Protein AF-A0A2W4KWN3-F1 (afdb_monomer_lite)

Foldseek 3Di:
DDFDDDDDDDDDPPPDPDDPPPPVVVVVVVCVVCVRLDDDPPDDPVSNVVSVVVVVVVVVVVVVVCCVPPPVVVVRVVPD

Secondary structure (DSSP, 8-state):
-----S------SS---S----HHHHHTTHHHHTTTT---TT--HHHHHHHHHHHHHHHHHHHHHHHIIIIIHHHHHTT-

Radius of gyration: 18.23 Å; chains: 1; bounding box: 29×24×57 Å

pLDDT: mean 77.5, std 21.16, range [35.44, 98.25]

Structure (mmCIF, N/CA/C/O backbone):
data_AF-A0A2W4KWN3-F1
#
_entry.id   AF-A0A2W4KWN3-F1
#
loop_
_atom_site.group_PDB
_atom_site.id
_atom_site.type_symbol
_atom_site.label_atom_id
_atom_site.label_alt_id
_atom_site.label_comp_id
_atom_site.label_asym_id
_atom_site.label_entity_id
_atom_site.label_seq_id
_atom_site.pdbx_PDB_ins_code
_atom_site.Cartn_x
_atom_site.Cartn_y
_atom_site.Cartn_z
_atom_site.occupancy
_atom_site.B_iso_or_equiv
_atom_site.auth_seq_id
_atom_site.auth_comp_id
_atom_site.auth_asym_id
_atom_site.auth_atom_id
_atom_site.pdbx_PDB_model_num
ATOM 1 N N . MET A 1 1 ? -4.598 0.422 14.782 1.00 46.06 1 MET A N 1
ATOM 2 C CA . MET A 1 1 ? -4.058 -0.570 15.741 1.00 46.06 1 MET A CA 1
ATOM 3 C C . MET A 1 1 ? -3.736 0.106 17.075 1.00 46.06 1 MET A C 1
ATOM 5 O O . MET A 1 1 ? -2.714 0.766 17.127 1.00 46.06 1 MET A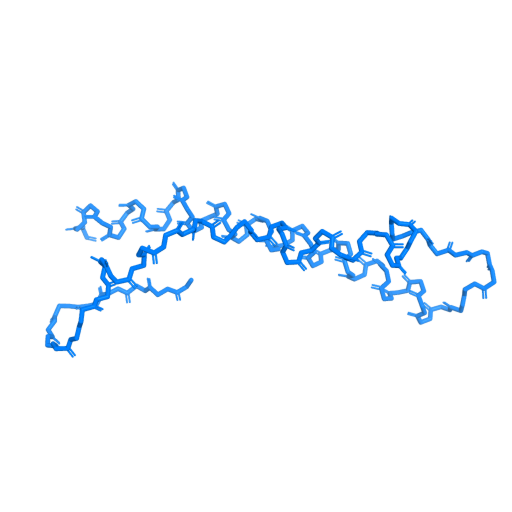 O 1
ATOM 9 N N . VAL A 1 2 ? -4.595 -0.018 18.104 1.00 41.09 2 VAL A N 1
ATOM 10 C CA . VAL A 1 2 ? -4.325 0.017 19.573 1.00 41.09 2 VAL A CA 1
ATOM 11 C C . VAL A 1 2 ? -5.604 -0.499 20.266 1.00 41.09 2 VAL A C 1
ATOM 13 O O . VAL A 1 2 ? -6.683 0.028 20.008 1.00 41.09 2 VAL A O 1
ATOM 16 N N . LEU A 1 3 ? -5.493 -1.512 21.136 1.00 35.75 3 LEU A N 1
ATOM 17 C CA . LEU A 1 3 ? -6.544 -1.962 22.068 1.00 35.75 3 LEU A CA 1
ATOM 18 C C . LEU A 1 3 ? -6.049 -1.797 23.517 1.00 35.75 3 LEU A C 1
ATOM 20 O O . LEU A 1 3 ? -4.861 -1.957 23.791 1.00 35.75 3 LEU A O 1
ATOM 24 N N . ARG A 1 4 ? -6.970 -1.447 24.423 1.00 40.59 4 ARG A N 1
ATOM 25 C CA . ARG A 1 4 ? -6.750 -0.916 25.782 1.00 40.59 4 ARG A CA 1
ATOM 26 C C . ARG A 1 4 ? -7.013 -1.987 26.858 1.00 40.59 4 ARG A C 1
ATOM 28 O O . ARG A 1 4 ? -8.061 -2.618 26.830 1.00 40.59 4 ARG A O 1
ATOM 35 N N . GLY A 1 5 ? -6.099 -2.148 27.821 1.00 35.44 5 GLY A N 1
ATOM 36 C CA . GLY A 1 5 ? -6.307 -2.887 29.082 1.00 35.44 5 GLY A CA 1
ATOM 37 C C . GLY A 1 5 ? -6.532 -1.935 30.277 1.00 35.44 5 GLY A C 1
ATOM 38 O O . GLY A 1 5 ? -6.221 -0.745 30.162 1.00 35.44 5 GLY A O 1
ATOM 39 N N . PRO A 1 6 ? -7.091 -2.397 31.415 1.00 44.81 6 PRO A N 1
ATOM 40 C CA . PRO A 1 6 ? -7.502 -1.517 32.504 1.00 44.81 6 PRO A CA 1
ATOM 41 C C . PRO A 1 6 ? -6.367 -1.296 33.518 1.00 44.81 6 PRO A C 1
ATOM 43 O O . PRO A 1 6 ? -6.100 -2.151 34.357 1.00 44.81 6 PRO A O 1
ATOM 46 N N . GLY A 1 7 ? -5.728 -0.124 33.475 1.00 42.97 7 GLY A N 1
ATOM 47 C CA . GLY A 1 7 ? -4.896 0.372 34.578 1.00 42.97 7 GLY A CA 1
ATOM 48 C C . GLY A 1 7 ? -3.758 1.307 34.162 1.00 42.97 7 GLY A C 1
ATOM 49 O O . GLY A 1 7 ? -2.729 0.837 33.699 1.00 42.97 7 GLY A O 1
ATOM 50 N N . GLY A 1 8 ? -3.922 2.611 34.426 1.00 43.50 8 GLY A N 1
ATOM 51 C CA . GLY A 1 8 ? -2.811 3.547 34.663 1.00 43.50 8 GLY A CA 1
ATOM 52 C C . GLY A 1 8 ? -2.269 4.372 33.482 1.00 43.50 8 GLY A C 1
ATOM 53 O O . GLY A 1 8 ? -1.498 3.868 3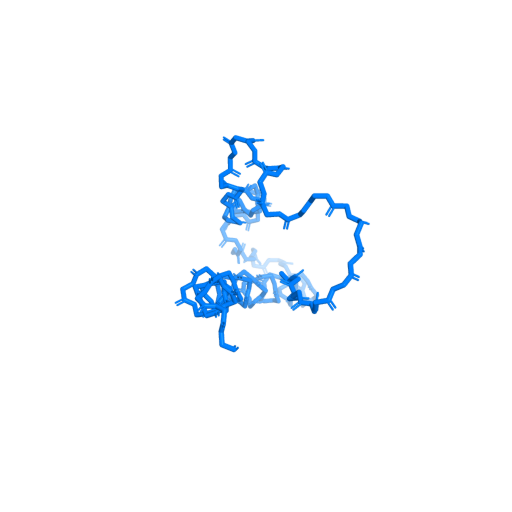2.682 1.00 43.50 8 GLY A O 1
ATOM 54 N N . LEU A 1 9 ? -2.604 5.672 33.507 1.00 51.78 9 LEU A N 1
ATOM 55 C CA . LEU A 1 9 ? -1.800 6.852 33.109 1.00 51.78 9 LEU A CA 1
ATOM 56 C C . LEU A 1 9 ? -1.324 7.018 31.647 1.00 51.78 9 LEU A C 1
ATOM 58 O O . LEU A 1 9 ? -0.195 6.692 31.310 1.00 51.78 9 LEU A O 1
ATOM 62 N N . ASP A 1 10 ? -2.201 7.607 30.828 1.00 45.91 10 ASP A N 1
ATOM 63 C CA . ASP A 1 10 ? -2.019 8.735 29.876 1.00 45.91 10 ASP A CA 1
ATOM 64 C C . ASP A 1 10 ? -3.305 8.825 29.030 1.00 45.91 10 ASP A C 1
ATOM 66 O O . ASP A 1 10 ? -4.009 7.818 28.961 1.00 45.91 10 ASP A O 1
ATOM 70 N N . PRO A 1 11 ? -3.717 9.968 28.441 1.00 50.97 11 PRO A N 1
ATOM 71 C CA . PRO A 1 11 ? -5.022 10.057 27.781 1.00 50.97 11 PRO A CA 1
ATOM 72 C C . PRO A 1 11 ? -4.954 9.438 26.374 1.00 50.97 11 PRO A C 1
ATOM 74 O O . PRO A 1 11 ? -4.201 9.957 25.554 1.00 50.97 11 PRO A O 1
ATOM 77 N N . PRO A 1 12 ? -5.732 8.393 26.001 1.00 46.56 12 PRO A N 1
ATOM 78 C CA . PRO A 1 12 ? -5.650 7.902 24.630 1.00 46.56 12 PRO A CA 1
ATOM 79 C C . PRO A 1 12 ? -7.006 7.418 24.106 1.00 46.56 12 PRO A C 1
ATOM 81 O O . PRO A 1 12 ? -7.088 6.374 23.483 1.00 46.56 12 PRO A O 1
ATOM 84 N N . ILE A 1 13 ? -8.087 8.142 24.400 1.00 46.00 13 ILE A N 1
ATOM 85 C CA . ILE A 1 13 ? -9.333 8.129 23.616 1.00 46.00 13 ILE A CA 1
ATOM 86 C C . ILE A 1 13 ? -9.923 9.535 23.771 1.00 46.00 13 ILE A C 1
ATOM 88 O O . ILE A 1 13 ? -10.786 9.766 24.609 1.00 46.00 13 ILE A O 1
ATOM 92 N N . GLY A 1 14 ? -9.351 10.520 23.083 1.00 43.22 14 GLY A N 1
ATOM 93 C CA . GLY A 1 14 ? -9.813 11.911 23.197 1.00 43.22 14 GLY A CA 1
ATOM 94 C C . GLY A 1 14 ? -8.800 12.966 22.760 1.00 43.22 14 GLY A C 1
ATOM 95 O O . GLY A 1 14 ? -9.193 14.065 22.407 1.00 43.22 14 GLY A O 1
ATOM 96 N N . GLY A 1 15 ? -7.511 12.627 22.687 1.00 43.81 15 GLY A N 1
ATOM 97 C CA . GLY A 1 15 ? -6.466 13.505 22.144 1.00 43.81 15 GLY A CA 1
ATOM 98 C C . GLY A 1 15 ? -6.270 13.370 20.631 1.00 43.81 15 GLY A C 1
ATOM 99 O O . GLY A 1 15 ? -5.138 13.214 20.184 1.00 43.81 15 GLY A O 1
ATOM 100 N N . ARG A 1 16 ? -7.347 13.352 19.837 1.00 49.06 16 ARG A N 1
ATOM 101 C CA . ARG A 1 16 ? -7.246 13.413 18.367 1.00 49.06 16 ARG A CA 1
ATOM 102 C C . ARG A 1 16 ? -8.345 14.290 17.771 1.00 49.06 16 ARG A C 1
ATOM 104 O O . ARG A 1 16 ? -9.099 13.870 16.904 1.00 49.06 16 ARG A O 1
ATOM 111 N N . GLU A 1 17 ? -8.430 15.518 18.258 1.00 44.66 17 GLU A N 1
ATOM 112 C CA . GLU A 1 17 ? -8.914 16.638 17.446 1.00 44.66 17 GLU A CA 1
ATOM 113 C C . GLU A 1 17 ? -7.883 16.774 16.290 1.00 44.66 17 GLU A C 1
ATOM 115 O O . GLU A 1 17 ? -6.687 16.769 16.559 1.00 44.66 17 GLU A O 1
ATOM 120 N N . THR A 1 18 ? -8.170 16.760 14.985 1.00 44.00 18 THR A N 1
ATOM 121 C CA . THR A 1 18 ? -9.335 17.251 14.234 1.00 44.00 18 THR A CA 1
ATOM 122 C C . THR A 1 18 ? -9.469 16.632 12.823 1.00 44.00 18 THR A C 1
ATOM 124 O O . THR A 1 18 ? -10.073 17.251 11.953 1.00 44.00 18 THR A O 1
ATOM 127 N N . GLU A 1 19 ? -8.943 15.439 12.527 1.00 44.66 19 GLU A N 1
ATOM 128 C CA . GLU A 1 19 ? -9.123 14.873 11.176 1.00 44.66 19 GLU A CA 1
ATOM 129 C C . GLU A 1 19 ? -9.198 13.338 11.210 1.00 44.66 19 GLU A C 1
ATOM 131 O O . GLU A 1 19 ? -8.265 12.693 11.713 1.00 44.66 19 GLU A O 1
ATOM 136 N N . PRO A 1 20 ? -10.268 12.708 10.672 1.00 51.66 20 PRO A N 1
ATOM 137 C CA . PRO A 1 20 ? -10.129 11.359 10.152 1.00 51.66 20 PRO A CA 1
ATOM 138 C C . PRO A 1 20 ? -9.023 11.463 9.112 1.00 51.66 20 PRO A C 1
ATOM 140 O O . PRO A 1 20 ? -9.235 12.042 8.052 1.00 51.66 20 PRO A O 1
ATOM 143 N N . ARG A 1 21 ? -7.818 10.973 9.422 1.00 58.16 21 ARG A N 1
ATOM 144 C CA . ARG A 1 21 ? -6.801 10.821 8.388 1.00 58.16 21 ARG A CA 1
ATOM 145 C C . ARG A 1 21 ? -7.380 9.790 7.440 1.00 58.16 21 ARG A C 1
ATOM 147 O O . ARG A 1 21 ? -7.305 8.604 7.749 1.00 58.16 21 ARG A O 1
ATOM 154 N N . ASP A 1 22 ? -8.011 10.255 6.367 1.00 64.25 22 ASP A N 1
ATOM 155 C CA . ASP A 1 22 ? -8.447 9.399 5.285 1.00 64.25 22 ASP A CA 1
ATOM 156 C C . ASP A 1 22 ? -7.209 8.585 4.884 1.00 64.25 22 ASP A C 1
ATOM 158 O O . ASP A 1 22 ? -6.195 9.159 4.471 1.00 64.25 22 ASP A O 1
ATOM 162 N N . PRO A 1 23 ? -7.205 7.265 5.108 1.00 62.16 23 PRO A N 1
ATOM 163 C CA . PRO A 1 23 ? -6.074 6.442 4.714 1.00 62.16 23 PRO A CA 1
ATOM 164 C C . PRO A 1 23 ? -5.872 6.501 3.196 1.00 62.16 23 PRO A C 1
ATOM 166 O O . PRO A 1 23 ? -4.738 6.380 2.733 1.00 62.16 23 PRO A O 1
ATOM 169 N N . GLY A 1 24 ? -6.940 6.795 2.447 1.00 65.94 24 GLY A N 1
ATOM 170 C CA . GLY A 1 24 ? -6.907 7.160 1.041 1.00 65.94 24 GLY A CA 1
ATOM 171 C C . GLY A 1 24 ? -6.083 8.416 0.770 1.00 65.94 24 GLY A C 1
ATOM 172 O O . GLY A 1 24 ? -5.300 8.398 -0.171 1.00 65.94 24 GLY A O 1
ATOM 173 N N . ALA A 1 25 ? -6.116 9.449 1.621 1.00 72.06 25 ALA A N 1
ATOM 174 C CA . ALA A 1 25 ? -5.336 10.681 1.420 1.00 72.06 25 ALA A CA 1
ATOM 175 C C . ALA A 1 25 ? -3.816 10.436 1.402 1.00 72.06 25 ALA A C 1
ATOM 177 O O . ALA A 1 25 ? -3.070 11.118 0.697 1.00 72.06 25 ALA A O 1
ATOM 178 N N . ALA A 1 26 ? -3.330 9.427 2.133 1.00 72.25 26 ALA A N 1
ATOM 179 C CA . ALA A 1 26 ? -1.923 9.025 2.061 1.00 72.25 26 ALA A CA 1
ATOM 180 C C . ALA A 1 26 ? -1.564 8.349 0.718 1.00 72.25 26 ALA A C 1
ATOM 182 O O . ALA A 1 26 ? -0.408 8.407 0.295 1.00 72.25 26 ALA A O 1
ATOM 183 N N . LEU A 1 27 ? -2.550 7.746 0.049 1.00 82.44 27 LEU A N 1
ATOM 184 C CA . LEU A 1 27 ? -2.445 7.052 -1.239 1.00 82.44 27 LEU A CA 1
ATOM 185 C C . LEU A 1 27 ? -2.921 7.904 -2.432 1.00 82.44 27 LEU A C 1
ATOM 187 O O . LEU A 1 27 ? -2.698 7.555 -3.588 1.00 82.44 27 LEU A O 1
ATOM 191 N N . GLU A 1 28 ? -3.532 9.064 -2.207 1.00 84.00 28 GLU A N 1
ATOM 192 C CA . GLU A 1 28 ? -3.989 9.936 -3.297 1.00 84.00 28 GLU A CA 1
ATOM 193 C C . GLU A 1 28 ? -2.839 10.347 -4.218 1.00 84.00 28 GLU A C 1
ATOM 195 O O . GLU A 1 28 ? -3.005 10.471 -5.432 1.00 84.00 28 GLU A O 1
ATOM 200 N N . ARG A 1 29 ? -1.636 10.506 -3.656 1.00 88.00 29 ARG A N 1
ATOM 201 C CA . ARG A 1 29 ? -0.449 10.891 -4.423 1.00 88.00 29 ARG A CA 1
ATOM 202 C C . ARG A 1 29 ? 0.163 9.741 -5.223 1.00 88.00 29 ARG A C 1
ATOM 204 O O . ARG A 1 29 ? 0.878 10.028 -6.182 1.00 88.00 29 ARG A O 1
ATOM 211 N N . THR A 1 30 ? -0.092 8.470 -4.891 1.00 88.75 30 THR A N 1
ATOM 212 C CA . THR A 1 30 ? 0.483 7.339 -5.644 1.00 88.75 30 THR A CA 1
ATOM 213 C C . THR A 1 30 ? -0.129 7.215 -7.032 1.00 88.75 30 THR A C 1
ATOM 215 O O . THR A 1 30 ? 0.600 6.963 -7.990 1.00 88.75 30 THR A O 1
ATOM 218 N N . ARG A 1 31 ? -1.432 7.464 -7.190 1.00 91.12 31 ARG A N 1
ATOM 219 C CA . ARG A 1 31 ? -2.136 7.344 -8.480 1.00 91.12 31 ARG A CA 1
ATOM 220 C C . ARG A 1 31 ? -1.574 8.246 -9.595 1.00 91.12 31 ARG A C 1
ATOM 222 O O . ARG A 1 31 ? -1.193 7.697 -10.631 1.00 91.12 31 ARG A O 1
ATOM 229 N N . PRO A 1 32 ? -1.429 9.575 -9.424 1.00 92.81 32 PRO A N 1
ATOM 230 C CA . PRO A 1 32 ? -0.880 10.434 -10.474 1.00 92.81 32 PRO A CA 1
ATOM 231 C C . PRO A 1 32 ? 0.606 10.168 -10.757 1.00 92.81 32 PRO A C 1
ATOM 233 O O . PRO A 1 32 ? 1.036 10.307 -11.897 1.00 92.81 32 PRO A O 1
ATOM 236 N N . LEU A 1 33 ? 1.391 9.741 -9.760 1.00 92.81 33 LEU A N 1
ATOM 237 C CA . LEU A 1 33 ? 2.818 9.426 -9.938 1.00 92.81 33 LEU A CA 1
ATOM 238 C C . LEU A 1 33 ? 3.069 8.115 -10.695 1.00 92.81 33 LEU A C 1
ATOM 240 O O . LEU A 1 33 ? 4.183 7.874 -11.154 1.00 92.81 33 LEU A O 1
ATOM 244 N N . THR A 1 34 ? 2.059 7.254 -10.792 1.00 93.06 34 THR A N 1
ATOM 245 C CA . THR A 1 34 ? 2.189 5.894 -11.335 1.00 93.06 34 THR A CA 1
ATOM 246 C C . THR A 1 34 ? 1.293 5.641 -12.541 1.00 93.06 34 THR A C 1
ATOM 248 O O . THR A 1 34 ? 1.084 4.489 -12.916 1.00 93.06 34 THR A O 1
ATOM 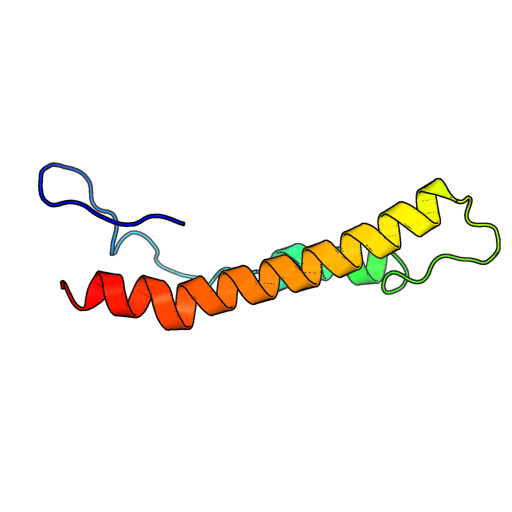251 N N . THR A 1 35 ? 0.715 6.693 -13.128 1.00 93.94 35 THR A N 1
ATOM 252 C CA . THR A 1 35 ? -0.267 6.566 -14.217 1.00 93.94 35 THR A CA 1
ATOM 253 C C . THR A 1 35 ? -1.389 5.598 -13.825 1.00 93.94 35 THR A C 1
ATOM 255 O O . THR A 1 35 ? -1.700 4.634 -14.521 1.00 93.94 35 THR A O 1
ATOM 258 N N . ASN A 1 36 ? -1.963 5.808 -12.638 1.00 93.00 36 ASN A N 1
ATOM 259 C CA . ASN A 1 36 ? -2.963 4.925 -12.036 1.00 93.00 36 ASN A CA 1
ATOM 260 C C . ASN A 1 36 ? -2.492 3.469 -11.870 1.00 93.00 36 ASN A C 1
ATOM 262 O O . ASN A 1 36 ? -3.289 2.551 -12.047 1.00 93.00 36 ASN A O 1
ATOM 266 N N . LEU A 1 37 ? -1.223 3.254 -11.507 1.00 93.56 37 LEU A N 1
ATOM 267 C CA . LEU A 1 37 ? -0.590 1.930 -11.414 1.00 93.56 37 LEU A CA 1
ATOM 268 C C . LEU A 1 37 ? -0.582 1.156 -12.744 1.00 93.56 37 LEU A C 1
ATOM 270 O O . LEU A 1 37 ? -0.530 -0.074 -12.754 1.00 93.56 37 LEU A O 1
ATOM 274 N N . THR A 1 38 ? -0.597 1.866 -13.874 1.00 95.25 38 THR A N 1
ATOM 275 C CA . THR A 1 38 ? -0.481 1.265 -15.209 1.00 95.25 38 THR A CA 1
ATOM 276 C C . THR A 1 38 ? 0.976 1.311 -15.645 1.00 95.25 38 THR A C 1
ATOM 278 O O . THR A 1 38 ? 1.522 2.381 -15.911 1.00 95.25 38 THR A O 1
ATOM 281 N N . ALA A 1 39 ? 1.626 0.148 -15.691 1.00 94.69 39 ALA A N 1
ATOM 282 C CA . ALA A 1 39 ? 3.006 0.056 -16.152 1.00 94.69 39 ALA A CA 1
ATOM 283 C C . ALA A 1 39 ? 3.063 0.236 -17.684 1.00 94.69 39 ALA A C 1
ATOM 285 O O . ALA A 1 39 ? 2.247 -0.380 -18.375 1.00 94.69 39 ALA A O 1
ATOM 286 N N . PRO A 1 40 ? 4.002 1.035 -18.220 1.00 95.06 40 PRO A N 1
ATOM 287 C CA . PRO A 1 40 ? 4.176 1.182 -19.663 1.00 95.06 40 PRO A CA 1
ATOM 288 C C . PRO A 1 40 ? 4.737 -0.102 -20.301 1.00 95.06 40 PRO A C 1
ATOM 290 O O . PRO A 1 40 ? 5.209 -1.009 -19.606 1.00 95.06 40 PRO A O 1
ATOM 293 N N . ASP A 1 41 ? 4.704 -0.190 -21.630 1.00 95.75 41 ASP A N 1
ATOM 294 C CA . ASP A 1 41 ? 5.106 -1.400 -22.357 1.00 95.75 41 ASP A CA 1
ATOM 295 C C . ASP A 1 41 ? 6.585 -1.746 -22.138 1.00 95.75 41 ASP A C 1
ATOM 297 O O . ASP A 1 41 ? 6.928 -2.909 -21.909 1.00 95.75 41 ASP A O 1
ATOM 301 N N . GLU A 1 42 ? 7.445 -0.732 -22.081 1.00 96.69 42 GLU A N 1
ATOM 302 C CA . GLU A 1 42 ? 8.879 -0.843 -21.818 1.00 96.69 42 GLU A CA 1
ATOM 303 C C . GLU A 1 42 ? 9.233 -1.181 -20.359 1.00 96.69 42 GLU A C 1
ATOM 305 O O . GLU A 1 42 ? 10.407 -1.391 -20.038 1.00 96.69 42 GLU A O 1
ATOM 310 N N . ALA A 1 43 ? 8.250 -1.245 -19.452 1.00 97.19 43 ALA A N 1
ATOM 311 C CA . ALA A 1 43 ? 8.509 -1.523 -18.047 1.00 97.19 43 ALA A CA 1
ATOM 312 C C . ALA A 1 43 ? 9.120 -2.918 -17.854 1.00 97.19 43 ALA A C 1
ATOM 314 O O . ALA A 1 43 ? 8.547 -3.940 -18.250 1.00 97.19 43 ALA A O 1
ATOM 315 N N . CYS A 1 44 ? 10.262 -2.961 -17.166 1.00 97.88 44 CYS A N 1
ATOM 316 C CA . CYS A 1 44 ? 10.917 -4.208 -16.798 1.00 97.88 44 CYS A CA 1
ATOM 317 C C . CYS A 1 44 ? 10.064 -5.026 -15.801 1.00 97.88 44 CYS A C 1
ATOM 319 O O . CYS A 1 44 ? 9.176 -4.475 -15.135 1.00 97.88 44 CYS A O 1
ATOM 321 N N . PRO A 1 45 ? 10.344 -6.334 -15.631 1.00 98.06 45 PRO A N 1
ATOM 322 C CA . PRO A 1 45 ? 9.572 -7.194 -14.732 1.00 98.06 45 PRO A CA 1
ATOM 323 C C . PRO A 1 45 ? 9.479 -6.668 -13.293 1.00 98.06 45 PRO A C 1
ATOM 325 O O . PRO A 1 45 ? 8.412 -6.734 -12.687 1.00 98.06 45 PRO A O 1
ATOM 328 N N . THR A 1 46 ? 10.558 -6.083 -12.763 1.00 98.25 46 THR A N 1
ATOM 329 C CA . THR A 1 46 ? 10.585 -5.526 -11.402 1.00 98.25 46 THR A CA 1
ATOM 330 C C . THR A 1 46 ? 9.639 -4.338 -11.246 1.00 98.25 46 THR A C 1
ATOM 332 O O . THR A 1 46 ? 8.927 -4.257 -10.252 1.00 98.25 46 THR A O 1
ATOM 335 N N . TRP A 1 47 ? 9.576 -3.436 -12.229 1.00 96.88 47 TRP A N 1
ATOM 336 C CA . TRP A 1 47 ? 8.654 -2.299 -12.182 1.00 96.88 47 TRP A CA 1
ATOM 337 C C . TRP A 1 47 ? 7.199 -2.782 -12.208 1.00 96.88 47 TRP A C 1
ATOM 339 O O . TRP A 1 47 ? 6.402 -2.405 -11.346 1.00 96.88 47 TRP A O 1
ATOM 349 N N . ARG A 1 48 ? 6.863 -3.696 -13.125 1.00 97.62 48 ARG A N 1
ATOM 350 C CA . ARG A 1 48 ? 5.522 -4.299 -13.197 1.00 97.62 48 ARG A CA 1
ATOM 351 C C . ARG A 1 48 ? 5.135 -4.964 -11.873 1.00 97.62 48 ARG A C 1
ATOM 353 O O . ARG A 1 48 ? 4.035 -4.736 -11.374 1.00 97.62 48 ARG A O 1
ATOM 360 N N . ALA A 1 49 ? 6.056 -5.719 -11.272 1.00 97.75 49 ALA A N 1
ATOM 361 C CA . ALA A 1 49 ? 5.850 -6.333 -9.964 1.00 97.75 49 ALA A CA 1
ATOM 362 C C . ALA A 1 49 ? 5.583 -5.286 -8.871 1.00 97.75 49 ALA A C 1
ATOM 364 O O . ALA A 1 49 ? 4.653 -5.459 -8.087 1.00 97.75 49 ALA A O 1
ATOM 365 N N . THR A 1 50 ? 6.324 -4.175 -8.844 1.00 96.88 50 THR A N 1
ATOM 366 C CA . THR A 1 50 ? 6.085 -3.080 -7.892 1.00 96.88 50 THR A CA 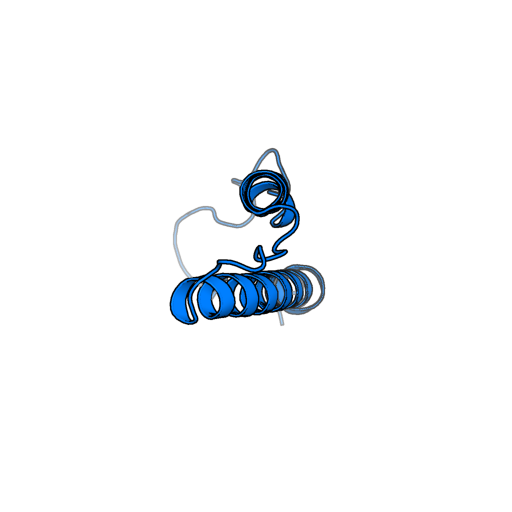1
ATOM 367 C C . THR A 1 50 ? 4.667 -2.523 -7.999 1.00 96.88 50 THR A C 1
ATOM 369 O O . THR A 1 50 ? 4.015 -2.344 -6.975 1.00 96.88 50 THR A O 1
ATOM 372 N N . TYR A 1 51 ? 4.156 -2.278 -9.211 1.00 96.69 51 TYR A N 1
ATOM 373 C CA . TYR A 1 51 ? 2.795 -1.747 -9.387 1.00 96.69 51 TYR A CA 1
ATOM 374 C C . TYR A 1 51 ? 1.720 -2.750 -8.961 1.00 96.69 51 TYR A C 1
ATOM 376 O O . TYR A 1 51 ? 0.763 -2.364 -8.292 1.00 96.69 51 TYR A O 1
ATOM 384 N N . LEU A 1 52 ? 1.908 -4.040 -9.260 1.00 96.62 52 LEU A N 1
ATOM 385 C CA . LEU A 1 52 ? 1.012 -5.101 -8.785 1.00 96.62 52 LEU A CA 1
ATOM 386 C C . LEU A 1 52 ? 0.981 -5.178 -7.253 1.00 96.62 52 LEU A C 1
ATOM 388 O O . LEU A 1 52 ? -0.089 -5.258 -6.655 1.00 96.62 52 LEU A O 1
ATOM 392 N N . ARG A 1 53 ? 2.151 -5.110 -6.612 1.00 96.62 53 ARG A N 1
ATOM 393 C CA . ARG A 1 53 ? 2.268 -5.142 -5.148 1.00 96.62 53 ARG A CA 1
ATOM 394 C C . ARG A 1 53 ? 1.691 -3.894 -4.494 1.00 96.62 53 ARG A C 1
ATOM 396 O O . ARG A 1 53 ? 1.096 -4.002 -3.429 1.00 96.62 53 ARG A O 1
ATOM 403 N N . LEU A 1 54 ? 1.833 -2.732 -5.127 1.00 95.00 54 LEU A N 1
ATOM 404 C CA . LEU A 1 54 ? 1.228 -1.498 -4.641 1.00 95.00 54 LEU A CA 1
ATOM 405 C C . LEU A 1 54 ? -0.303 -1.566 -4.718 1.00 95.00 54 LEU A C 1
ATOM 407 O O . LEU A 1 54 ? -0.961 -1.208 -3.752 1.00 95.00 54 LEU A O 1
ATOM 411 N N . LEU A 1 55 ? -0.874 -2.112 -5.797 1.00 94.25 55 LEU A N 1
ATOM 412 C CA . LEU A 1 55 ? -2.322 -2.336 -5.903 1.00 94.25 55 LEU A CA 1
ATOM 413 C C . LEU A 1 55 ? -2.846 -3.257 -4.786 1.00 94.25 55 LEU A C 1
ATOM 415 O O . LEU A 1 55 ? -3.875 -2.980 -4.172 1.00 94.25 55 LEU A O 1
ATOM 419 N N . GLU A 1 56 ? -2.137 -4.357 -4.530 1.00 95.62 56 GLU A N 1
ATOM 420 C CA . GLU A 1 56 ? -2.465 -5.292 -3.452 1.00 95.62 56 GLU A CA 1
ATOM 421 C C . GLU A 1 56 ? -2.380 -4.625 -2.076 1.00 95.62 56 GLU A C 1
ATOM 423 O O . GLU A 1 56 ? -3.307 -4.751 -1.280 1.00 95.62 56 GLU A O 1
ATOM 428 N N . PHE A 1 57 ? -1.326 -3.846 -1.840 1.00 94.00 57 PHE A N 1
ATOM 429 C CA . PHE A 1 57 ? -1.160 -3.077 -0.614 1.00 94.00 57 PHE A CA 1
ATOM 430 C C . PHE A 1 57 ? -2.289 -2.059 -0.400 1.00 94.00 57 PHE A C 1
ATOM 432 O O . PHE A 1 57 ? -2.817 -1.964 0.705 1.00 94.00 57 PHE A O 1
ATOM 439 N N . GLU A 1 58 ? -2.691 -1.317 -1.439 1.00 92.06 58 GLU A N 1
ATOM 440 C CA . GLU A 1 58 ? -3.800 -0.358 -1.337 1.00 92.06 58 GLU A CA 1
ATOM 441 C C . GLU A 1 58 ? -5.105 -1.057 -0.928 1.00 92.06 58 GLU A C 1
ATOM 443 O O . GLU A 1 58 ? -5.818 -0.562 -0.057 1.00 92.06 58 GLU A O 1
ATOM 448 N N . ARG A 1 59 ? -5.393 -2.239 -1.489 1.00 92.44 59 ARG A N 1
ATOM 449 C CA . ARG A 1 59 ? -6.557 -3.051 -1.098 1.00 92.44 59 ARG A CA 1
ATOM 450 C C . ARG A 1 59 ? -6.474 -3.486 0.366 1.00 92.44 59 ARG A C 1
ATOM 452 O O . ARG A 1 59 ? -7.413 -3.255 1.121 1.00 92.44 59 ARG A O 1
ATOM 459 N N . GLU A 1 60 ? -5.354 -4.083 0.769 1.00 94.50 60 GLU A N 1
ATOM 460 C CA . GLU A 1 60 ? -5.159 -4.578 2.137 1.00 94.50 60 GLU A CA 1
ATOM 461 C C . GLU A 1 60 ? -5.250 -3.459 3.178 1.00 94.50 60 GLU A C 1
ATOM 463 O O . GLU A 1 60 ? -5.821 -3.651 4.253 1.00 94.50 60 GLU A O 1
ATOM 468 N N . LEU A 1 61 ? -4.731 -2.270 2.862 1.00 91.62 61 LEU A N 1
ATOM 469 C CA . LEU A 1 61 ? -4.825 -1.116 3.747 1.00 91.62 61 LEU A CA 1
ATOM 470 C C . LEU A 1 61 ? -6.277 -0.656 3.925 1.00 91.62 61 LEU A C 1
ATOM 472 O O . LEU A 1 61 ? -6.682 -0.336 5.043 1.00 91.62 61 LEU A O 1
ATOM 476 N N . MET A 1 62 ? -7.069 -0.641 2.852 1.00 89.62 62 MET A N 1
ATOM 477 C CA . MET A 1 62 ? -8.485 -0.277 2.937 1.00 89.62 62 MET A CA 1
ATOM 478 C C . MET A 1 62 ? -9.289 -1.307 3.738 1.00 89.62 62 MET A C 1
ATOM 480 O O . MET A 1 62 ? -10.097 -0.917 4.584 1.00 89.62 62 MET A O 1
ATOM 484 N N . ASP A 1 63 ? -9.019 -2.601 3.552 1.00 92.62 63 ASP A N 1
ATOM 485 C CA . ASP A 1 63 ? -9.630 -3.673 4.346 1.00 92.62 63 ASP A CA 1
ATOM 486 C C . ASP A 1 63 ? -9.258 -3.553 5.832 1.00 92.62 63 ASP A C 1
ATOM 488 O O . ASP A 1 63 ? -10.114 -3.681 6.713 1.00 92.62 63 ASP A O 1
ATOM 492 N N . HIS A 1 64 ? -7.991 -3.245 6.122 1.00 91.25 64 HIS A N 1
ATOM 493 C CA . HIS A 1 64 ? -7.507 -3.006 7.478 1.00 91.25 64 HIS A CA 1
ATOM 494 C C . HIS A 1 64 ? -8.265 -1.854 8.145 1.00 91.25 64 HIS A C 1
ATOM 496 O O . HIS A 1 64 ? -8.810 -2.014 9.235 1.00 91.25 64 HIS A O 1
ATOM 502 N N . VAL A 1 65 ? -8.360 -0.709 7.470 1.00 87.69 65 VAL A N 1
ATOM 503 C CA . VAL 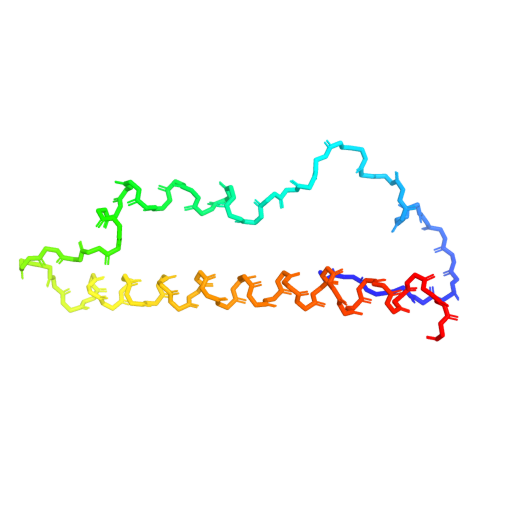A 1 65 ? -9.073 0.470 7.977 1.00 87.69 65 VAL A CA 1
ATOM 504 C C . VAL A 1 65 ? -10.549 0.166 8.201 1.00 87.69 65 VAL A C 1
ATOM 506 O O . VAL A 1 65 ? -11.117 0.589 9.209 1.00 87.69 65 VAL A O 1
ATOM 509 N N . HIS A 1 66 ? -11.179 -0.570 7.283 1.00 89.44 66 HIS A N 1
ATOM 510 C CA . HIS A 1 66 ? -12.569 -0.979 7.430 1.00 89.44 66 HIS A CA 1
ATOM 511 C C . HIS A 1 66 ? -12.761 -1.832 8.690 1.00 89.44 66 HIS A C 1
ATOM 513 O O . HIS A 1 66 ? -13.632 -1.541 9.512 1.00 89.44 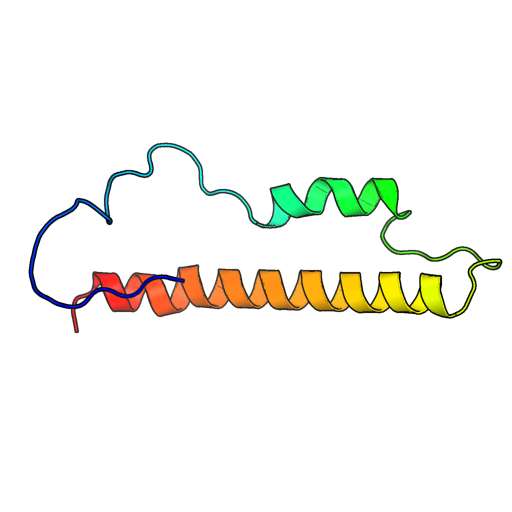66 HIS A O 1
ATOM 519 N N . LEU A 1 67 ? -11.913 -2.844 8.885 1.00 91.69 67 LEU A N 1
ATOM 520 C CA . LEU A 1 67 ? -11.959 -3.697 10.068 1.00 91.69 67 LEU A CA 1
ATOM 521 C C . LEU A 1 67 ? -11.779 -2.886 11.359 1.00 91.69 67 LEU A C 1
ATOM 523 O O . LEU A 1 67 ? -12.499 -3.101 12.336 1.00 91.69 67 LEU A O 1
ATOM 527 N N . GLU A 1 68 ? -10.842 -1.941 11.373 1.00 88.19 68 GLU A N 1
ATOM 528 C CA . GLU A 1 68 ? -10.601 -1.098 12.541 1.00 88.19 68 GLU A CA 1
ATOM 529 C C . GLU A 1 68 ? -11.801 -0.206 12.862 1.00 88.19 68 GLU A C 1
ATOM 531 O O . GLU A 1 68 ? -12.326 -0.259 13.977 1.00 88.19 68 GLU A O 1
ATOM 536 N N . ASN A 1 69 ? -12.281 0.550 11.877 1.00 86.06 69 ASN A N 1
ATOM 537 C CA . ASN A 1 69 ? -13.317 1.558 12.080 1.00 86.06 69 ASN A CA 1
ATOM 538 C C . ASN A 1 69 ? -14.700 0.965 12.350 1.00 86.06 69 ASN A C 1
ATOM 540 O O . ASN A 1 69 ? -15.456 1.534 13.135 1.00 86.06 69 ASN A O 1
ATOM 544 N N . TYR A 1 70 ? -15.037 -0.161 11.718 1.00 87.44 70 TYR A N 1
ATOM 545 C CA . TYR A 1 70 ? -16.393 -0.710 11.773 1.00 87.44 70 TYR A CA 1
ATOM 546 C C . TYR A 1 70 ? -16.532 -1.938 12.669 1.00 87.44 70 TYR A C 1
ATOM 548 O O . TYR A 1 70 ? -17.654 -2.312 13.002 1.00 87.44 70 TYR A O 1
ATOM 556 N N . VAL A 1 71 ? -15.427 -2.560 13.089 1.00 89.06 71 VAL A N 1
ATOM 557 C CA . VAL A 1 71 ? -15.481 -3.763 13.931 1.00 89.06 71 VAL A CA 1
ATOM 558 C C . VAL A 1 71 ? -14.682 -3.589 15.214 1.00 89.06 71 VAL A C 1
ATOM 560 O O . VAL A 1 71 ? -15.238 -3.750 16.298 1.00 89.06 71 VAL A O 1
ATOM 563 N N . LEU A 1 72 ? -13.386 -3.282 15.130 1.00 87.81 72 LEU A N 1
ATOM 564 C CA . LEU A 1 72 ? -12.515 -3.325 16.309 1.00 87.81 72 LEU A CA 1
ATOM 565 C C . LEU A 1 72 ? -12.733 -2.137 17.249 1.00 87.81 72 LEU A C 1
ATOM 567 O O . LEU A 1 72 ? -12.875 -2.348 18.452 1.00 87.81 72 LEU A O 1
ATOM 571 N N . PHE A 1 73 ? -12.791 -0.908 16.731 1.00 88.62 73 PHE A N 1
ATOM 572 C CA . PHE A 1 73 ? -12.982 0.279 17.567 1.00 88.62 73 PHE A CA 1
ATOM 573 C C . PHE A 1 73 ? -14.360 0.337 18.228 1.00 88.62 73 PHE A C 1
ATOM 575 O O . PHE A 1 73 ? -14.385 0.567 19.439 1.00 88.62 73 PHE A O 1
ATOM 582 N N . PRO A 1 74 ? -15.486 0.064 17.533 1.00 88.44 74 PRO A N 1
ATOM 583 C CA . PRO A 1 74 ? -16.789 0.019 18.194 1.00 88.44 74 PRO A CA 1
ATOM 584 C C . PRO A 1 74 ? -16.803 -0.981 19.355 1.00 88.44 74 PRO A C 1
ATOM 586 O O . PRO A 1 74 ? -17.152 -0.626 20.477 1.00 88.44 74 PRO A O 1
ATOM 589 N N . ARG A 1 75 ? -16.290 -2.199 19.129 1.00 88.62 75 ARG A N 1
ATOM 590 C CA . ARG A 1 75 ? -16.212 -3.238 20.169 1.00 88.62 75 ARG A CA 1
ATOM 591 C C . ARG A 1 75 ? -15.338 -2.834 21.356 1.00 88.62 75 ARG A C 1
ATOM 593 O O . ARG A 1 75 ? -15.681 -3.148 22.490 1.00 88.62 75 ARG A O 1
ATOM 600 N N . ALA A 1 76 ? -14.220 -2.155 21.108 1.00 87.12 76 ALA A N 1
ATOM 601 C CA . ALA A 1 76 ? -13.320 -1.695 22.162 1.00 87.12 76 ALA A CA 1
ATOM 602 C C . ALA A 1 76 ? -13.931 -0.570 23.013 1.00 87.12 76 ALA A C 1
ATOM 604 O O . ALA A 1 76 ? -13.676 -0.500 24.215 1.00 87.12 76 ALA A O 1
ATOM 605 N N . LEU A 1 77 ? -14.728 0.308 22.397 1.00 86.25 77 LEU A N 1
ATOM 606 C CA . LEU A 1 77 ? -15.412 1.410 23.077 1.00 86.25 77 LEU A CA 1
ATOM 607 C C . LEU A 1 77 ? -16.642 0.943 23.863 1.00 86.25 77 LEU A C 1
ATOM 609 O O . LEU A 1 77 ? -16.953 1.525 24.898 1.00 86.25 77 LEU A O 1
ATOM 613 N N . GLU A 1 78 ? -17.305 -0.126 23.417 1.00 83.69 78 GLU A N 1
ATOM 614 C CA . GLU A 1 78 ? -18.444 -0.740 24.114 1.00 83.69 78 GLU A CA 1
ATOM 615 C C . GLU A 1 78 ? -18.056 -1.510 25.393 1.00 83.69 78 GLU A C 1
ATOM 617 O O . GLU A 1 78 ? -18.939 -1.937 26.138 1.00 83.69 78 GLU A O 1
ATOM 622 N N . GLY A 1 79 ? -16.759 -1.650 25.697 1.00 63.34 79 GLY A N 1
ATOM 623 C CA . GLY A 1 79 ? -16.277 -2.063 27.019 1.00 63.34 79 GLY A CA 1
ATOM 624 C C . GLY A 1 79 ? -16.669 -3.480 27.456 1.00 63.34 79 GLY A C 1
ATOM 625 O O . GLY A 1 79 ? -16.983 -3.676 28.630 1.00 63.34 79 GLY A O 1
ATOM 626 N N . ARG A 1 80 ? -16.658 -4.456 26.539 1.00 54.72 80 ARG A N 1
ATOM 627 C CA . ARG A 1 80 ? -16.755 -5.889 26.874 1.00 54.72 80 ARG A CA 1
ATOM 628 C C . ARG A 1 80 ? -15.392 -6.561 26.860 1.00 54.72 80 ARG A C 1
ATOM 630 O O . ARG A 1 80 ? -14.715 -6.459 25.813 1.00 54.72 80 ARG A O 1
#

Sequence (80 aa):
MVLRGPGGLDPPIGGRETEPRDPGAALERTRPLTTNLTAPDEACPTWRATYLRLLEFERELMDHVHLENYVLFPRALEGR